Protein AF-A0AA48RJ21-F1 (afdb_monomer)

Foldseek 3Di:
DDPVVVVVVVVVVVVVVVVPCVVVCVVPVCCVPVVVVVVVVVVVVVVVVCCLVVFAQEEEEADDDVVVVVQVVDGRYDYDDDPDRPVCCVVVVHVYYFYDDPPNVVCVVVVHDDDRDGPDDDPDPDDDDDDD

Mean predicted aligned error: 15.11 Å

Nearest PDB structures (foldseek):
  3huf-assembly2_B  TM=5.262E-01  e=8.964E-01  Schizosaccharomyces pombe
  8c8x-assembly1_E  TM=3.421E-01  e=4.780E+00  Escherichia coli
  4n6d-assembly1_A  TM=4.495E-01  e=6.681E+00  Maridesulfovibrio salexigens DSM 2638
  7jj9-assembly1_A  TM=2.532E-01  e=5.844E+00  Streptococcus pneumoniae R6

Solvent-accessible surface area (backbone atoms only — not comparable to full-atom values): 8160 Å² total; per-residue (Å²): 132,63,67,66,60,56,48,54,53,51,54,51,55,53,50,54,58,66,65,37,51,70,60,51,42,54,68,52,49,44,58,67,48,51,51,58,49,53,50,50,57,50,47,62,58,47,57,58,52,51,50,53,66,74,49,41,49,34,28,33,71,46,71,86,52,74,62,55,59,56,47,63,72,37,90,42,45,39,83,47,86,62,100,51,58,72,59,36,40,74,73,63,70,24,80,48,75,48,76,51,63,86,66,49,68,57,39,56,72,71,74,44,88,77,86,82,81,72,98,61,101,68,98,70,89,74,81,88,77,84,79,132

Organism: NCBI:txid927786

Structure (mmCIF, N/CA/C/O backbone):
data_AF-A0AA48RJ21-F1
#
_entry.id   AF-A0AA48RJ21-F1
#
loop_
_atom_site.group_PDB
_atom_site.id
_atom_site.type_symbol
_atom_site.label_atom_id
_atom_site.label_alt_id
_atom_site.label_comp_id
_atom_site.label_asym_id
_atom_site.label_entity_id
_atom_site.label_seq_id
_atom_site.pdbx_PDB_ins_code
_atom_site.Cartn_x
_atom_site.Cartn_y
_atom_site.Cartn_z
_atom_site.occupancy
_atom_site.B_iso_or_equiv
_atom_site.auth_seq_id
_atom_site.auth_comp_id
_atom_site.auth_asym_id
_atom_site.auth_atom_id
_atom_site.pdbx_PDB_model_num
ATOM 1 N N . MET A 1 1 ? -41.774 12.297 36.772 1.00 64.12 1 MET A N 1
ATOM 2 C CA . MET A 1 1 ? -40.611 11.393 36.913 1.00 64.12 1 MET A CA 1
ATOM 3 C C . MET A 1 1 ? -39.390 12.244 37.170 1.00 64.12 1 MET A C 1
ATOM 5 O O . MET A 1 1 ? -39.110 13.138 36.378 1.00 64.12 1 MET A O 1
ATOM 9 N N . ASP A 1 2 ? -38.711 12.007 38.284 1.00 82.38 2 ASP A N 1
ATOM 10 C CA . ASP A 1 2 ? -37.563 12.809 38.693 1.00 82.38 2 ASP A CA 1
ATOM 11 C C . ASP A 1 2 ? -36.358 12.537 37.787 1.00 82.38 2 ASP A C 1
ATOM 13 O O . ASP A 1 2 ? -35.885 11.405 37.678 1.00 82.38 2 ASP A O 1
ATOM 17 N N . LYS A 1 3 ? -35.838 13.590 37.140 1.00 84.88 3 LYS A N 1
ATOM 18 C CA . LYS A 1 3 ? -34.641 13.528 36.276 1.00 84.88 3 LYS A CA 1
ATOM 19 C C . LYS A 1 3 ? -33.438 12.893 36.980 1.00 84.88 3 LYS A C 1
ATOM 21 O O . LYS A 1 3 ? -32.651 12.204 36.339 1.00 84.88 3 LYS A O 1
ATOM 26 N N . ASN A 1 4 ? -33.332 13.092 38.292 1.00 90.88 4 ASN A N 1
ATOM 27 C CA . ASN A 1 4 ? -32.248 12.559 39.112 1.00 90.88 4 ASN A CA 1
ATOM 28 C C . ASN A 1 4 ? -32.242 11.025 39.119 1.00 90.88 4 ASN A C 1
ATOM 30 O O . ASN A 1 4 ? -31.187 10.426 38.961 1.00 90.88 4 ASN A O 1
ATOM 34 N N . VAL A 1 5 ? -33.415 10.389 39.206 1.00 93.44 5 VAL A N 1
ATOM 35 C CA . VAL A 1 5 ? -33.535 8.922 39.210 1.00 93.44 5 VAL A CA 1
ATOM 36 C C . VAL A 1 5 ? -33.141 8.343 37.851 1.00 93.44 5 VAL A C 1
ATOM 38 O O . VAL A 1 5 ? -32.392 7.371 37.785 1.00 93.44 5 VAL A O 1
ATOM 41 N N . VAL A 1 6 ? -33.587 8.977 36.761 1.00 94.12 6 VAL A N 1
ATOM 42 C CA . VAL A 1 6 ? -33.223 8.569 35.393 1.00 94.12 6 VAL A CA 1
ATOM 43 C C . VAL A 1 6 ? -31.712 8.663 35.185 1.00 94.12 6 VAL A C 1
ATOM 45 O O . VAL A 1 6 ? -31.108 7.735 34.650 1.00 94.12 6 VAL A O 1
ATOM 48 N N . TRP A 1 7 ? -31.088 9.748 35.650 1.00 95.25 7 TRP A N 1
ATOM 49 C CA . TRP A 1 7 ? -29.643 9.933 35.546 1.00 95.25 7 TRP A CA 1
ATOM 50 C C . TRP A 1 7 ? -28.854 8.906 36.365 1.00 95.25 7 TRP A C 1
ATOM 52 O O . TRP A 1 7 ? -27.876 8.350 35.871 1.00 95.25 7 TRP A O 1
ATOM 62 N N . THR A 1 8 ? -29.292 8.599 37.589 1.00 94.75 8 THR A N 1
ATOM 63 C CA . THR A 1 8 ? -28.648 7.582 38.433 1.00 94.75 8 THR A CA 1
ATOM 64 C C . THR A 1 8 ? -28.688 6.196 37.789 1.00 94.75 8 THR A C 1
ATOM 66 O O . THR A 1 8 ? -27.673 5.501 37.780 1.00 94.75 8 THR A O 1
ATOM 69 N N . ILE A 1 9 ? -29.828 5.802 37.212 1.00 93.75 9 ILE A N 1
ATOM 70 C CA . ILE A 1 9 ? -29.955 4.516 36.512 1.00 93.75 9 ILE A CA 1
ATOM 71 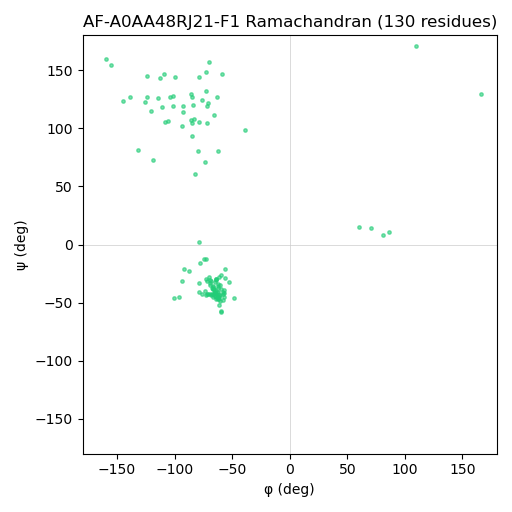C C . ILE A 1 9 ? -29.086 4.514 35.250 1.00 93.75 9 ILE A C 1
ATOM 73 O O . ILE A 1 9 ? -28.335 3.571 35.032 1.00 93.75 9 ILE A O 1
ATOM 77 N N . PHE A 1 10 ? -29.119 5.585 34.456 1.00 94.75 10 PHE A N 1
ATOM 78 C CA . PHE A 1 10 ? -28.297 5.695 33.250 1.00 94.75 10 PHE A CA 1
ATOM 79 C C . PHE A 1 10 ? -26.797 5.574 33.551 1.00 94.75 10 PHE A C 1
ATOM 81 O O . PHE A 1 10 ? -26.096 4.798 32.905 1.00 94.75 10 PHE A O 1
ATOM 88 N N . ALA A 1 11 ? -26.305 6.298 34.559 1.00 94.56 11 ALA A N 1
ATOM 89 C CA . ALA A 1 11 ? -24.903 6.246 34.955 1.00 94.56 11 ALA A CA 1
ATOM 90 C C . ALA A 1 11 ? -24.490 4.845 35.434 1.00 94.56 11 ALA A C 1
ATOM 92 O O . ALA A 1 11 ? -23.386 4.400 35.123 1.00 94.56 11 ALA A O 1
ATOM 93 N N . LYS A 1 12 ? -25.379 4.138 36.144 1.00 92.88 12 LYS A N 1
ATOM 94 C CA . LYS A 1 12 ? -25.155 2.751 36.565 1.00 92.88 12 LYS A CA 1
ATOM 95 C C . LYS A 1 12 ? -24.986 1.829 35.353 1.00 92.88 12 LYS A C 1
ATOM 97 O O . LYS A 1 12 ? -23.985 1.125 35.272 1.00 92.88 12 LYS A O 1
ATOM 102 N N . GLU A 1 13 ? -25.919 1.869 34.405 1.00 94.81 13 GLU A N 1
ATOM 103 C CA . GLU A 1 13 ? -25.881 0.992 33.227 1.00 94.81 13 GLU A CA 1
ATOM 104 C C . GLU A 1 13 ? -24.690 1.323 32.307 1.00 94.81 13 GLU A C 1
ATOM 106 O O . GLU A 1 13 ? -24.014 0.427 31.810 1.00 94.81 13 GLU A O 1
ATOM 111 N N . MET A 1 14 ? -24.351 2.606 32.134 1.00 92.50 14 MET A N 1
ATOM 112 C CA . MET A 1 14 ? -23.178 3.016 31.352 1.00 92.50 14 MET A CA 1
ATOM 113 C C . MET A 1 14 ? -21.865 2.556 32.003 1.00 92.50 14 MET A C 1
ATOM 115 O O . MET A 1 14 ? -20.952 2.115 31.306 1.00 92.50 14 MET A O 1
ATOM 119 N N . LEU A 1 15 ? -21.763 2.624 33.335 1.00 91.06 15 LEU A N 1
ATOM 120 C CA . LEU A 1 15 ? -20.596 2.132 34.065 1.00 91.06 15 LEU A CA 1
ATOM 121 C C . LEU A 1 15 ? -20.480 0.602 33.989 1.00 91.06 15 LEU A C 1
ATOM 123 O O . LEU A 1 15 ? -19.367 0.093 33.862 1.00 91.06 15 LEU A O 1
ATOM 127 N N . ASP A 1 16 ? -21.601 -0.122 34.020 1.00 90.62 16 ASP A N 1
ATOM 128 C CA . ASP A 1 16 ? -21.621 -1.578 33.838 1.00 90.62 16 ASP A CA 1
ATOM 129 C C . ASP A 1 16 ? -21.155 -1.975 32.429 1.00 90.62 16 ASP A C 1
ATOM 131 O O . ASP A 1 16 ? -20.306 -2.861 32.295 1.00 90.62 16 ASP A O 1
ATOM 135 N N . LEU A 1 17 ? -21.598 -1.258 31.390 1.00 88.06 17 LEU A N 1
ATOM 136 C CA . LEU A 1 17 ? -21.104 -1.444 30.019 1.00 88.06 17 LEU A CA 1
ATOM 137 C C . LEU A 1 17 ? -19.606 -1.139 29.901 1.00 88.06 17 LEU A C 1
ATOM 139 O O . LEU A 1 17 ? -18.872 -1.873 29.242 1.00 88.06 17 LEU A O 1
ATOM 143 N N . LEU A 1 18 ? -19.124 -0.084 30.566 1.00 87.94 18 LEU A N 1
ATOM 144 C CA . LEU A 1 18 ? -17.701 0.262 30.563 1.00 87.94 18 LEU A CA 1
ATOM 145 C C . LEU A 1 18 ? -16.840 -0.737 31.352 1.00 87.94 18 LEU A C 1
ATOM 147 O O . LEU A 1 18 ? -15.661 -0.931 31.054 1.00 87.94 18 LEU A O 1
ATOM 151 N N . ARG A 1 19 ? -17.412 -1.393 32.365 1.00 87.44 19 ARG A N 1
ATOM 152 C CA . ARG A 1 19 ? -16.737 -2.429 33.151 1.00 87.44 19 ARG A CA 1
ATOM 153 C C . ARG A 1 19 ? -16.690 -3.772 32.419 1.00 87.44 19 ARG A C 1
ATOM 155 O O . ARG A 1 19 ? -15.852 -4.613 32.780 1.00 87.44 19 ARG A O 1
ATOM 162 N N . ASP A 1 20 ? -17.501 -3.958 31.374 1.00 90.06 20 ASP A N 1
ATOM 163 C CA . ASP A 1 20 ? -17.404 -5.083 30.443 1.00 90.06 20 ASP A CA 1
ATOM 164 C C . ASP A 1 20 ? -16.203 -4.935 29.493 1.00 90.06 20 ASP A C 1
ATOM 166 O O . ASP A 1 20 ? -16.271 -4.714 28.281 1.00 90.06 20 ASP A O 1
ATOM 170 N N . ARG A 1 21 ? -15.038 -5.108 30.105 1.00 85.00 21 ARG A N 1
ATOM 171 C CA . ARG A 1 21 ? -13.722 -5.109 29.478 1.00 85.00 21 ARG A CA 1
ATOM 172 C C . ARG A 1 21 ? -13.590 -6.136 28.358 1.00 85.00 21 ARG A C 1
ATOM 174 O O . ARG A 1 21 ? -12.837 -5.884 27.430 1.00 85.00 21 ARG A O 1
ATOM 181 N N . LYS A 1 22 ? -14.309 -7.264 28.393 1.00 86.62 22 LYS A N 1
ATOM 182 C CA . LYS A 1 22 ? -14.209 -8.272 27.325 1.00 86.62 22 LYS A CA 1
ATOM 183 C C . LYS A 1 22 ? -14.810 -7.726 26.028 1.00 86.62 22 LYS A C 1
ATOM 185 O O . LYS A 1 22 ? -14.189 -7.833 24.972 1.00 86.62 22 LYS A O 1
ATOM 190 N N . THR A 1 23 ? -15.961 -7.070 26.144 1.00 88.44 23 THR A N 1
ATOM 191 C CA . THR A 1 23 ? -16.668 -6.436 25.027 1.00 88.44 23 THR A CA 1
ATOM 192 C C . THR A 1 23 ? -15.957 -5.171 24.540 1.00 88.44 23 THR A C 1
ATOM 194 O O . THR A 1 23 ? -15.773 -5.000 23.332 1.00 88.44 23 THR A O 1
ATOM 197 N N . LEU A 1 24 ? -15.469 -4.317 25.449 1.00 87.38 24 LEU A N 1
ATOM 198 C CA . LEU A 1 24 ? -14.696 -3.127 25.070 1.00 87.38 24 LEU A CA 1
ATOM 199 C C . LEU A 1 24 ? -13.367 -3.476 24.393 1.00 87.38 24 LEU A C 1
ATOM 201 O O . LEU A 1 24 ? -13.032 -2.892 23.366 1.00 87.38 24 LEU A O 1
ATOM 205 N N . ILE A 1 25 ? -12.619 -4.449 24.920 1.00 88.50 25 ILE A N 1
ATOM 206 C CA . ILE A 1 25 ? -11.376 -4.909 24.291 1.00 88.50 25 ILE A CA 1
ATOM 207 C C . ILE A 1 25 ? -11.686 -5.484 22.908 1.00 88.50 25 ILE A C 1
ATOM 209 O O . ILE A 1 25 ? -11.023 -5.124 21.943 1.00 88.50 25 ILE A O 1
ATOM 213 N N . GLY A 1 26 ? -12.724 -6.312 22.772 1.00 89.94 26 GLY A N 1
ATOM 214 C CA . GLY A 1 26 ? -13.127 -6.843 21.470 1.00 89.94 26 GLY A CA 1
ATOM 215 C C . GLY A 1 26 ? -13.450 -5.744 20.453 1.00 89.94 26 GLY A C 1
ATOM 216 O O . GLY A 1 26 ? -12.982 -5.781 19.322 1.00 89.94 26 GLY A O 1
ATOM 217 N N . THR A 1 27 ? -14.199 -4.727 20.868 1.00 90.25 27 THR A N 1
ATOM 218 C CA . THR A 1 27 ? -14.694 -3.689 19.953 1.00 90.25 27 THR A CA 1
ATOM 219 C C . THR A 1 27 ? -13.636 -2.641 19.608 1.00 90.25 27 THR A C 1
ATOM 221 O O . THR A 1 27 ? -13.627 -2.139 18.491 1.00 90.25 27 THR A O 1
ATOM 224 N N . PHE A 1 28 ? -12.724 -2.318 20.530 1.00 90.62 28 PHE A N 1
ATOM 225 C CA . PHE A 1 28 ? -11.691 -1.300 20.309 1.00 90.62 28 PHE A CA 1
ATOM 226 C C . PHE A 1 28 ? -10.321 -1.892 19.965 1.00 90.62 28 PHE A C 1
ATOM 228 O O . PHE A 1 28 ? -9.675 -1.434 19.025 1.00 90.62 28 PHE A O 1
ATOM 235 N N . LEU A 1 29 ? -9.865 -2.915 20.695 1.00 91.81 29 LEU A N 1
ATOM 236 C CA . LEU A 1 29 ? -8.519 -3.470 20.523 1.00 91.81 29 LEU A CA 1
ATOM 237 C C . LEU A 1 29 ? -8.402 -4.286 19.233 1.00 91.81 29 LEU A C 1
ATOM 239 O O . LEU A 1 29 ? -7.387 -4.183 18.553 1.00 91.81 29 LEU A O 1
ATOM 243 N N . ILE A 1 30 ? -9.427 -5.069 18.873 1.00 93.44 30 ILE A N 1
ATOM 244 C CA . ILE A 1 30 ? -9.390 -5.891 17.652 1.00 93.44 30 ILE A CA 1
ATOM 245 C C . ILE A 1 30 ? -9.204 -5.018 16.406 1.00 93.44 30 ILE A C 1
ATOM 247 O O . ILE A 1 30 ? -8.217 -5.239 15.711 1.00 93.44 30 ILE A O 1
ATOM 251 N N . PRO A 1 31 ? -10.056 -4.019 16.100 1.00 92.50 31 PRO A N 1
ATOM 252 C CA . PRO A 1 31 ? -9.832 -3.188 14.918 1.00 92.50 31 PRO A CA 1
ATOM 253 C C . PRO A 1 31 ? -8.516 -2.408 14.998 1.00 92.50 31 PRO A C 1
ATOM 255 O O . PRO A 1 31 ? -7.826 -2.297 13.987 1.00 92.50 31 PRO A O 1
ATOM 258 N N . LEU A 1 32 ? -8.115 -1.945 16.187 1.00 95.81 32 LEU A N 1
ATOM 259 C CA . LEU A 1 32 ? -6.851 -1.231 16.364 1.00 95.81 32 LEU A CA 1
ATOM 260 C C . LEU A 1 32 ? -5.621 -2.098 16.064 1.00 95.81 32 LEU A C 1
ATOM 262 O O . LEU A 1 32 ? -4.614 -1.558 15.630 1.00 95.81 32 LEU A O 1
ATOM 266 N N . VAL A 1 33 ? -5.684 -3.415 16.275 1.00 96.12 33 VAL A N 1
ATOM 267 C CA . VAL A 1 33 ? -4.562 -4.338 16.026 1.00 96.12 33 VAL A CA 1
ATOM 268 C C . VAL A 1 33 ? -4.661 -5.000 14.653 1.00 96.12 33 VAL A C 1
ATOM 270 O O . VAL A 1 33 ? -3.676 -5.063 13.923 1.00 96.12 33 VAL A O 1
ATOM 273 N N . VAL A 1 34 ? -5.843 -5.483 14.272 1.00 96.19 34 VAL A N 1
ATOM 274 C CA . VAL A 1 34 ? -6.052 -6.244 13.032 1.00 96.19 34 VAL A CA 1
ATOM 275 C C . VAL A 1 34 ? -5.816 -5.375 11.805 1.00 96.19 34 VAL A C 1
ATOM 277 O O . VAL A 1 34 ? -5.152 -5.820 10.873 1.00 96.19 34 VAL A O 1
ATOM 280 N N . ILE A 1 35 ? -6.303 -4.131 11.803 1.00 95.75 35 ILE A N 1
ATOM 281 C CA . ILE A 1 35 ? -6.134 -3.221 10.664 1.00 95.75 35 ILE A CA 1
ATOM 282 C C . ILE A 1 35 ? -4.644 -2.964 10.370 1.00 95.75 35 ILE A C 1
ATOM 284 O O . ILE A 1 35 ? -4.211 -3.293 9.263 1.00 95.75 35 ILE A O 1
ATOM 288 N N . PRO A 1 36 ? -3.818 -2.444 11.306 1.00 95.44 36 PRO A N 1
ATOM 289 C CA . PRO A 1 36 ? -2.403 -2.219 11.018 1.00 95.44 36 PRO A CA 1
ATOM 290 C C . PRO A 1 36 ? -1.648 -3.520 10.750 1.00 95.44 36 PRO A C 1
ATOM 292 O O . PRO A 1 36 ? -0.717 -3.510 9.951 1.00 95.44 36 PRO A O 1
ATOM 295 N N . PHE A 1 37 ? -2.054 -4.643 11.349 1.00 96.31 37 PHE A N 1
ATOM 296 C CA . PHE A 1 37 ? -1.449 -5.942 11.069 1.00 96.31 37 PHE A CA 1
ATOM 297 C C . PHE A 1 37 ? -1.662 -6.379 9.614 1.00 96.31 37 PHE A C 1
ATOM 299 O O . PHE A 1 37 ? -0.707 -6.750 8.936 1.00 96.31 37 PHE A O 1
ATOM 306 N N . VAL A 1 38 ? -2.887 -6.269 9.092 1.00 95.81 38 VAL A N 1
ATOM 307 C CA . VAL A 1 38 ? -3.172 -6.556 7.678 1.00 95.81 38 VAL A CA 1
ATOM 308 C C . VAL A 1 38 ? -2.397 -5.602 6.769 1.00 95.81 38 VAL A C 1
ATOM 310 O O . VAL A 1 38 ? -1.757 -6.053 5.820 1.00 95.81 38 VAL A O 1
ATOM 313 N N . PHE A 1 39 ? -2.380 -4.300 7.074 1.00 94.31 39 PHE A N 1
ATOM 314 C CA . PHE A 1 39 ? -1.585 -3.332 6.310 1.00 94.31 39 PHE A CA 1
ATOM 315 C C . PHE A 1 39 ? -0.087 -3.646 6.333 1.00 94.31 39 PHE A C 1
ATOM 317 O O . PHE A 1 39 ? 0.578 -3.498 5.311 1.00 94.31 3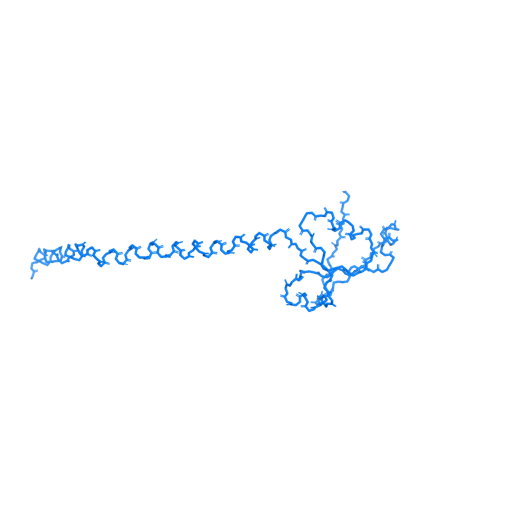9 PHE A O 1
ATOM 324 N N . PHE A 1 40 ? 0.448 -4.109 7.461 1.00 93.25 40 PHE A N 1
ATOM 325 C CA . PHE A 1 40 ? 1.843 -4.521 7.584 1.00 93.25 40 PHE A CA 1
ATOM 326 C C . PHE A 1 40 ? 2.161 -5.714 6.674 1.00 93.25 40 PHE A C 1
ATOM 328 O O . PHE A 1 40 ? 3.142 -5.671 5.929 1.00 93.25 40 PHE A O 1
ATOM 335 N N . LEU A 1 41 ? 1.302 -6.739 6.668 1.00 92.94 41 LEU A N 1
ATOM 336 C CA . LEU A 1 41 ? 1.448 -7.897 5.781 1.00 92.94 41 LEU A CA 1
ATOM 337 C C . LEU A 1 41 ? 1.389 -7.495 4.302 1.00 92.94 41 LEU A C 1
ATOM 339 O O . LEU A 1 41 ? 2.235 -7.912 3.510 1.00 92.94 41 LEU A O 1
ATOM 343 N N . LEU A 1 42 ? 0.427 -6.645 3.933 1.00 90.31 42 LEU A N 1
ATOM 344 C CA . LEU A 1 42 ? 0.313 -6.128 2.569 1.00 90.31 42 LEU A CA 1
ATOM 345 C C . LEU A 1 42 ? 1.553 -5.310 2.181 1.00 90.31 42 LEU A C 1
ATOM 347 O O . LEU A 1 42 ? 2.126 -5.540 1.119 1.00 90.31 42 LEU A O 1
ATOM 351 N N . SER A 1 43 ? 2.009 -4.402 3.047 1.00 85.00 43 SER A N 1
ATOM 352 C CA . SER A 1 43 ? 3.187 -3.553 2.822 1.00 85.00 43 SER A CA 1
ATOM 353 C C . SER A 1 43 ? 4.454 -4.370 2.553 1.00 85.00 43 SER A C 1
ATOM 355 O O . SER A 1 43 ? 5.204 -4.068 1.621 1.00 85.00 43 SER A O 1
ATOM 357 N N . MET A 1 44 ? 4.657 -5.465 3.294 1.00 83.50 44 MET A N 1
ATOM 358 C CA . MET A 1 44 ? 5.776 -6.378 3.052 1.00 83.50 44 MET A CA 1
ATOM 359 C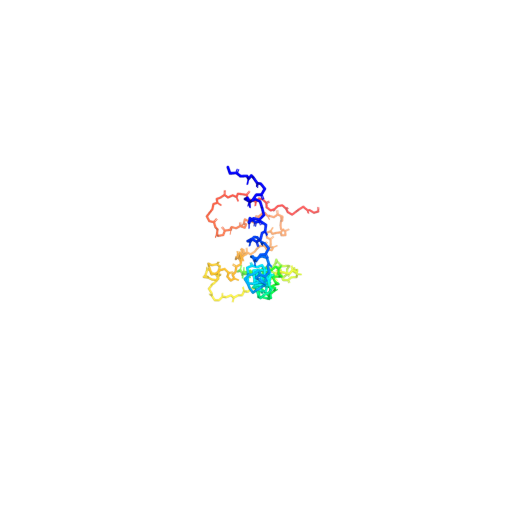 C . MET A 1 44 ? 5.743 -6.944 1.623 1.00 83.50 44 MET A C 1
ATOM 361 O O . MET A 1 44 ? 6.778 -6.962 0.955 1.00 83.50 44 MET A O 1
ATOM 365 N N . SER A 1 45 ? 4.561 -7.306 1.113 1.00 77.31 45 SER A N 1
ATOM 366 C CA . SER A 1 45 ? 4.390 -7.775 -0.268 1.00 77.31 45 SER A CA 1
ATOM 367 C C . SER A 1 45 ? 4.592 -6.663 -1.308 1.00 77.31 45 SER A C 1
ATOM 369 O O . SER A 1 45 ? 5.262 -6.881 -2.318 1.00 77.31 45 SER A O 1
ATOM 371 N N . TYR A 1 46 ? 4.061 -5.459 -1.066 1.00 73.62 46 TYR A N 1
ATOM 372 C CA . TYR A 1 46 ? 4.204 -4.318 -1.981 1.00 73.62 46 TYR A CA 1
ATOM 373 C C . TYR A 1 46 ? 5.651 -3.836 -2.115 1.00 73.62 46 TYR A C 1
ATOM 375 O O . TYR A 1 46 ? 6.048 -3.409 -3.196 1.00 73.62 46 TYR A O 1
ATOM 383 N N . SER A 1 47 ? 6.461 -3.941 -1.058 1.00 63.53 47 SER A N 1
ATOM 384 C CA . SER A 1 47 ? 7.850 -3.463 -1.071 1.00 63.53 47 SER A CA 1
ATOM 385 C C . SER A 1 47 ? 8.741 -4.154 -2.115 1.00 63.53 47 SER A C 1
ATOM 387 O O . SER A 1 47 ? 9.680 -3.539 -2.621 1.00 63.53 47 SER A O 1
ATOM 389 N N . ASN A 1 48 ? 8.434 -5.402 -2.478 1.00 62.38 48 ASN A N 1
ATOM 390 C CA . ASN A 1 48 ? 9.146 -6.128 -3.531 1.00 62.38 48 ASN A CA 1
ATOM 391 C C . ASN A 1 48 ? 8.675 -5.688 -4.925 1.00 62.38 48 ASN A C 1
ATOM 393 O O . ASN A 1 48 ? 9.495 -5.442 -5.806 1.00 62.38 48 ASN A O 1
ATOM 397 N N . VAL A 1 49 ? 7.364 -5.493 -5.093 1.00 61.78 49 VAL A N 1
ATOM 398 C CA . VAL A 1 49 ? 6.754 -5.088 -6.369 1.00 61.78 49 VAL A CA 1
ATOM 399 C C . VAL A 1 49 ? 7.093 -3.640 -6.726 1.00 61.78 49 VAL A C 1
ATOM 401 O O . VAL A 1 49 ? 7.430 -3.353 -7.869 1.00 61.78 49 VAL A O 1
ATOM 404 N N . GLU A 1 50 ? 7.052 -2.708 -5.768 1.00 60.03 50 GLU A N 1
ATOM 405 C CA . GLU A 1 50 ? 7.423 -1.311 -6.024 1.00 60.03 50 GLU A CA 1
ATOM 406 C C . GLU A 1 50 ? 8.902 -1.161 -6.367 1.00 60.03 50 GLU A C 1
ATOM 408 O O . GLU A 1 50 ? 9.242 -0.350 -7.228 1.00 60.03 50 GLU A O 1
ATOM 413 N N . LYS A 1 51 ? 9.784 -1.932 -5.717 1.00 58.72 51 LYS A N 1
ATOM 414 C CA . LYS A 1 51 ? 11.206 -1.920 -6.056 1.00 58.72 51 LYS A CA 1
ATOM 415 C C . LYS A 1 51 ? 11.400 -2.347 -7.499 1.00 58.72 51 LYS A C 1
ATOM 417 O O . LYS A 1 51 ? 12.045 -1.605 -8.224 1.00 58.72 51 LYS A O 1
ATOM 422 N N . GLU A 1 52 ? 10.805 -3.445 -7.950 1.00 58.09 52 GLU A N 1
ATOM 423 C CA . GLU A 1 52 ? 10.910 -3.874 -9.352 1.00 58.09 52 GLU A CA 1
ATOM 424 C C . GLU A 1 52 ? 10.257 -2.885 -10.329 1.00 58.09 52 GLU A C 1
ATOM 426 O O . GLU A 1 52 ? 10.867 -2.514 -11.330 1.00 58.09 52 GLU A O 1
ATOM 431 N N . ALA A 1 53 ? 9.061 -2.384 -10.011 1.00 58.50 53 ALA A N 1
ATOM 432 C CA . ALA A 1 53 ? 8.300 -1.505 -10.896 1.00 58.50 53 ALA A CA 1
ATOM 433 C C . ALA A 1 53 ? 8.887 -0.089 -11.027 1.00 58.50 53 ALA A C 1
ATOM 435 O O . ALA A 1 53 ? 8.731 0.536 -12.076 1.00 58.50 53 ALA A O 1
ATOM 436 N N . ARG A 1 54 ? 9.536 0.440 -9.979 1.00 56.66 54 ARG A N 1
ATOM 437 C CA . ARG A 1 54 ? 10.188 1.762 -10.015 1.00 56.66 54 ARG A CA 1
ATOM 438 C C . ARG A 1 54 ? 11.628 1.705 -10.514 1.00 56.66 54 ARG A C 1
ATOM 440 O O . ARG A 1 54 ? 12.137 2.736 -10.941 1.00 56.66 54 ARG A O 1
ATOM 447 N N . SER A 1 55 ? 12.296 0.553 -10.424 1.00 59.94 55 SER A N 1
ATOM 448 C CA . SER A 1 55 ? 13.723 0.461 -10.753 1.00 59.94 55 SER A CA 1
ATOM 449 C C . SER A 1 55 ? 14.012 0.079 -12.196 1.00 59.94 55 SER A C 1
ATOM 451 O O . SER A 1 55 ? 15.100 0.408 -12.655 1.00 59.94 55 SER A O 1
ATOM 453 N N . TYR A 1 56 ? 13.082 -0.541 -12.930 1.00 69.94 56 TYR A N 1
ATOM 454 C CA . TYR A 1 56 ? 13.340 -0.939 -14.314 1.00 69.94 56 TYR A CA 1
ATOM 455 C C . TYR A 1 56 ? 12.143 -0.679 -15.230 1.00 69.94 56 TYR A C 1
ATOM 457 O O . TYR A 1 56 ? 11.032 -1.142 -14.988 1.00 69.94 56 TYR A O 1
ATOM 465 N N . VAL A 1 57 ? 12.388 0.032 -16.328 1.00 79.31 57 VAL A N 1
ATOM 466 C CA . VAL A 1 57 ? 11.486 0.163 -17.469 1.00 79.31 57 VAL A CA 1
ATOM 467 C C . VAL A 1 57 ? 11.888 -0.914 -18.483 1.00 79.31 57 VAL A C 1
ATOM 469 O O . VAL A 1 57 ? 12.905 -0.748 -19.167 1.00 79.31 57 VAL A O 1
ATOM 472 N N . PRO A 1 58 ? 11.154 -2.040 -18.567 1.00 83.75 58 PRO A N 1
ATOM 473 C CA . PRO A 1 58 ? 11.422 -3.070 -19.560 1.00 83.75 58 PRO A CA 1
ATOM 474 C C . PRO A 1 58 ? 11.014 -2.572 -20.949 1.00 83.75 58 PRO A C 1
ATOM 476 O O . PRO A 1 58 ? 9.847 -2.246 -21.187 1.00 83.75 58 PRO A O 1
ATOM 479 N N . ILE A 1 59 ? 11.975 -2.505 -21.867 1.00 87.12 59 ILE A N 1
ATOM 480 C CA . ILE 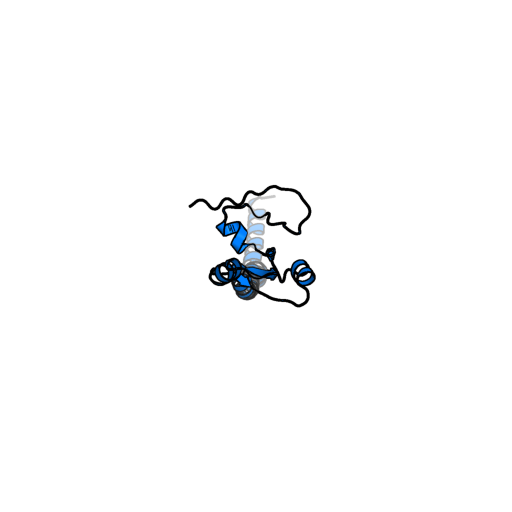A 1 59 ? 11.755 -2.111 -23.262 1.00 87.12 59 ILE A CA 1
ATOM 481 C C . ILE A 1 59 ? 12.268 -3.197 -24.202 1.00 87.12 59 ILE A C 1
ATOM 483 O O . ILE A 1 59 ? 13.283 -3.829 -23.922 1.00 87.12 59 ILE A O 1
ATOM 487 N N . ALA A 1 60 ? 11.592 -3.394 -25.328 1.00 86.62 60 ALA A N 1
ATOM 488 C CA . ALA A 1 60 ? 12.137 -4.165 -26.441 1.00 86.62 60 ALA A CA 1
ATOM 489 C C . ALA A 1 60 ? 12.684 -3.208 -27.498 1.00 86.62 60 ALA A C 1
ATOM 491 O O . ALA A 1 60 ? 12.120 -2.134 -27.716 1.00 86.62 60 ALA A O 1
ATOM 492 N N . VAL A 1 61 ? 13.785 -3.590 -28.139 1.00 85.25 61 VAL A N 1
ATOM 493 C CA . VAL A 1 61 ? 14.391 -2.810 -29.219 1.00 85.25 61 VAL A CA 1
ATOM 494 C C . VAL A 1 61 ? 14.502 -3.679 -30.459 1.00 85.25 61 VAL A C 1
ATOM 496 O O . VAL A 1 61 ? 15.063 -4.772 -30.403 1.00 85.25 61 VAL A O 1
ATOM 499 N N . GLU A 1 62 ? 13.981 -3.170 -31.567 1.00 84.62 62 GLU A N 1
ATOM 500 C CA . GLU A 1 62 ? 14.074 -3.779 -32.889 1.00 84.62 62 GLU A CA 1
ATOM 501 C C . GLU A 1 62 ? 14.982 -2.904 -33.758 1.00 84.62 62 GLU A C 1
ATOM 503 O O . GLU A 1 62 ? 14.685 -1.731 -33.979 1.00 84.62 62 GLU A O 1
ATOM 508 N N . GLY A 1 63 ? 16.102 -3.459 -34.226 1.00 79.31 63 GLY A N 1
ATOM 509 C CA . GLY A 1 63 ? 17.110 -2.744 -35.015 1.00 79.31 63 GLY A CA 1
ATOM 510 C C . GLY A 1 63 ? 18.421 -2.493 -34.263 1.00 79.31 63 GLY A C 1
ATOM 511 O O . GLY A 1 63 ? 18.538 -2.729 -33.059 1.00 79.31 63 GLY A O 1
ATOM 512 N N . THR A 1 64 ? 19.431 -2.019 -34.995 1.00 75.56 64 THR A N 1
ATOM 513 C CA . THR A 1 64 ? 20.800 -1.836 -34.485 1.00 75.56 64 THR A CA 1
ATOM 514 C C . THR A 1 64 ? 21.257 -0.399 -34.717 1.00 75.56 64 THR A C 1
ATOM 516 O O . THR A 1 64 ? 21.280 0.075 -35.848 1.00 75.56 64 THR A O 1
ATOM 519 N N . SER A 1 65 ? 21.631 0.302 -33.646 1.00 80.62 65 SER A N 1
ATOM 520 C CA . SER A 1 65 ? 22.125 1.686 -33.684 1.00 80.62 65 SER A CA 1
ATOM 521 C C . SER A 1 65 ? 22.907 2.000 -32.410 1.00 80.62 65 SER A C 1
ATOM 523 O O . SER A 1 65 ? 22.690 1.374 -31.369 1.00 80.62 65 SER A O 1
ATOM 525 N N . LYS A 1 66 ? 23.752 3.036 -32.456 1.00 81.94 66 LYS A N 1
ATOM 526 C CA . LYS A 1 66 ? 24.384 3.622 -31.258 1.00 81.94 66 LYS A CA 1
ATOM 527 C C . LYS A 1 66 ? 23.384 4.092 -30.193 1.00 81.94 66 LYS A C 1
ATOM 529 O O . LYS A 1 66 ? 23.742 4.211 -29.022 1.00 81.94 66 LYS A O 1
ATOM 534 N N . LEU A 1 67 ? 22.129 4.335 -30.572 1.00 80.81 67 LEU A N 1
ATOM 535 C CA . LEU A 1 67 ? 21.043 4.639 -29.641 1.00 80.81 67 LEU A CA 1
ATOM 536 C C . LEU A 1 67 ? 20.797 3.489 -28.652 1.00 80.81 67 LEU A C 1
ATOM 538 O O . LEU A 1 67 ? 20.494 3.743 -27.489 1.00 80.81 67 LEU A O 1
ATOM 542 N N . VAL A 1 68 ? 20.967 2.236 -29.085 1.00 84.88 68 VAL A N 1
ATOM 543 C CA . VAL A 1 68 ? 20.773 1.054 -28.229 1.00 84.88 68 VAL A CA 1
ATOM 544 C C . VAL A 1 68 ? 21.806 1.024 -27.108 1.00 84.88 68 VAL A C 1
ATOM 546 O O . VAL A 1 68 ? 21.462 0.757 -25.959 1.00 84.88 68 VAL A O 1
ATOM 549 N N . ASP A 1 69 ? 23.055 1.366 -27.416 1.00 85.00 69 ASP A N 1
ATOM 550 C CA . ASP A 1 69 ? 24.127 1.423 -26.422 1.00 85.00 69 ASP A CA 1
ATOM 551 C C . ASP A 1 69 ? 23.887 2.548 -25.406 1.00 85.00 69 ASP A C 1
ATOM 553 O O . ASP A 1 69 ? 24.072 2.348 -24.206 1.00 85.00 69 ASP A O 1
ATOM 557 N N . HIS A 1 70 ? 23.374 3.696 -25.860 1.00 83.50 70 HIS A N 1
ATOM 558 C CA . HIS A 1 70 ? 22.941 4.775 -24.969 1.00 83.50 70 HIS A CA 1
ATOM 559 C C . HIS A 1 70 ? 21.720 4.406 -24.115 1.00 83.50 70 HIS A C 1
ATOM 561 O O . HIS A 1 70 ? 21.639 4.797 -22.956 1.00 83.50 70 HIS A O 1
ATOM 567 N N . LEU A 1 71 ? 20.769 3.634 -24.641 1.00 83.69 71 LEU A N 1
ATOM 568 C CA . LEU A 1 71 ? 19.637 3.136 -23.855 1.00 83.69 71 LEU A CA 1
ATOM 569 C C . LEU A 1 71 ? 20.096 2.151 -22.772 1.00 83.69 71 LEU A C 1
ATOM 571 O O . LEU A 1 71 ? 19.575 2.188 -21.662 1.00 83.69 71 LEU A O 1
ATOM 575 N N . ARG A 1 72 ? 21.099 1.313 -23.060 1.00 83.75 72 ARG A N 1
ATOM 576 C CA . ARG A 1 72 ? 21.690 0.382 -22.082 1.00 83.75 72 ARG A CA 1
ATOM 577 C C . ARG A 1 72 ? 22.486 1.081 -20.987 1.00 83.75 72 ARG A C 1
ATOM 579 O O . ARG A 1 72 ? 22.548 0.559 -19.879 1.00 83.75 72 ARG A O 1
ATOM 586 N N . SER A 1 73 ? 23.104 2.227 -21.279 1.00 83.56 73 SER A N 1
ATOM 587 C CA . SER A 1 73 ? 23.883 2.971 -20.283 1.00 83.56 73 SER A CA 1
ATOM 588 C C . SER A 1 73 ? 23.016 3.714 -19.265 1.00 83.56 73 SER A C 1
ATOM 590 O O . SER A 1 73 ? 23.540 4.193 -18.260 1.00 83.56 73 SER A O 1
ATOM 592 N N . GLN A 1 74 ? 21.708 3.826 -19.517 1.00 82.56 74 GLN A N 1
ATOM 593 C CA . GLN A 1 74 ? 20.817 4.649 -18.712 1.00 82.56 74 GLN A CA 1
ATOM 594 C C . GLN A 1 74 ? 20.285 3.891 -17.492 1.00 82.56 74 GLN A C 1
ATOM 596 O O . GLN A 1 74 ? 19.755 2.783 -17.624 1.00 82.56 74 GLN A O 1
ATOM 601 N N . PRO A 1 75 ? 20.396 4.483 -16.287 1.00 77.19 75 PRO A N 1
ATOM 602 C CA . PRO A 1 75 ? 19.935 3.841 -15.070 1.00 77.19 75 PRO A CA 1
ATOM 603 C C . PRO A 1 75 ? 18.421 3.631 -15.135 1.00 77.19 75 PRO A C 1
ATOM 605 O O . PRO A 1 75 ? 17.654 4.557 -15.388 1.00 77.19 75 PRO A O 1
ATOM 608 N N . GLY A 1 76 ? 18.007 2.388 -14.905 1.00 78.00 76 GLY A N 1
ATOM 609 C CA . GLY A 1 76 ? 16.607 1.983 -14.875 1.00 78.00 76 GLY A CA 1
ATOM 610 C C . GLY A 1 76 ? 15.989 1.616 -16.222 1.00 78.00 76 GLY A C 1
ATOM 611 O O . GLY A 1 76 ? 14.783 1.409 -16.289 1.00 78.00 76 GLY A O 1
ATOM 612 N N . VAL A 1 77 ? 16.779 1.467 -17.287 1.00 82.62 77 VAL A N 1
ATOM 613 C CA . VAL A 1 77 ? 16.319 0.875 -18.552 1.00 82.62 77 VAL A CA 1
ATOM 614 C C . VAL A 1 77 ? 16.793 -0.573 -18.633 1.00 82.62 77 VAL A C 1
ATOM 616 O O . VAL A 1 77 ? 17.980 -0.855 -18.485 1.00 82.62 77 VAL A O 1
ATOM 619 N N . ARG A 1 78 ? 15.873 -1.512 -18.889 1.00 83.50 78 ARG A N 1
ATOM 620 C CA . ARG A 1 78 ? 16.214 -2.922 -19.123 1.00 83.50 78 ARG A CA 1
ATOM 621 C C . ARG A 1 78 ? 15.730 -3.337 -20.501 1.00 83.50 78 ARG A C 1
ATOM 623 O O . ARG A 1 78 ? 14.531 -3.373 -20.752 1.00 83.50 78 ARG A O 1
ATOM 630 N N . ILE A 1 79 ? 16.669 -3.657 -21.387 1.00 85.44 79 ILE A N 1
ATOM 631 C CA . ILE A 1 79 ? 16.335 -4.131 -22.729 1.00 85.44 79 ILE A CA 1
ATOM 632 C C . ILE A 1 79 ? 16.068 -5.635 -22.666 1.00 85.44 79 ILE A C 1
ATOM 6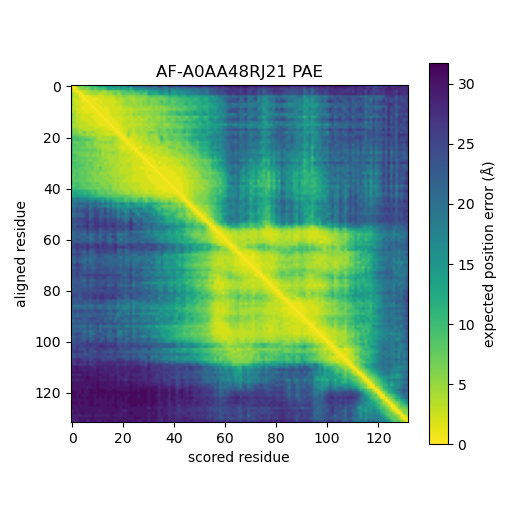34 O O . ILE A 1 79 ? 16.943 -6.400 -22.260 1.00 85.44 79 ILE A O 1
ATOM 638 N N . LEU A 1 80 ? 14.859 -6.044 -23.043 1.00 84.62 80 LEU A N 1
ATOM 639 C CA . LEU A 1 80 ? 14.432 -7.436 -23.144 1.00 84.62 80 LEU A CA 1
ATOM 640 C C . LEU A 1 80 ? 14.194 -7.787 -24.618 1.00 84.62 80 LEU A C 1
ATOM 642 O O . LEU A 1 80 ? 13.677 -6.972 -25.378 1.00 84.62 80 LEU A O 1
ATOM 646 N N . SER A 1 81 ? 14.530 -9.016 -25.005 1.00 82.50 81 SER A N 1
ATOM 647 C CA . SER A 1 81 ? 14.270 -9.555 -26.347 1.00 82.50 81 SER A CA 1
ATOM 648 C C . SER A 1 81 ? 13.346 -10.775 -26.251 1.00 82.50 81 SER A C 1
ATOM 650 O O . SER A 1 81 ? 13.826 -11.899 -26.368 1.00 82.50 81 SER A O 1
ATOM 652 N N . PRO A 1 82 ? 12.045 -10.587 -25.957 1.00 80.44 82 PRO A N 1
ATOM 653 C CA . PRO A 1 82 ? 11.082 -11.685 -25.956 1.00 80.44 82 PRO A CA 1
ATOM 654 C C . PRO A 1 82 ? 10.764 -12.143 -27.386 1.00 80.44 82 PRO A C 1
ATOM 656 O O . PRO A 1 82 ? 10.711 -11.322 -28.300 1.00 80.44 82 PRO A O 1
ATOM 659 N N . ASP A 1 83 ? 10.463 -13.433 -27.562 1.00 82.75 83 ASP A N 1
ATOM 660 C CA . ASP A 1 83 ? 10.131 -14.028 -28.871 1.00 82.75 83 ASP A CA 1
ATOM 661 C C . ASP A 1 83 ? 8.901 -13.380 -29.533 1.00 82.75 83 ASP A C 1
ATOM 663 O O . ASP A 1 83 ? 8.760 -13.385 -30.756 1.00 82.75 83 ASP A O 1
ATOM 667 N N . ARG A 1 84 ? 7.992 -12.814 -28.724 1.00 85.31 84 ARG A N 1
ATOM 668 C CA . ARG A 1 84 ? 6.770 -12.130 -29.176 1.00 85.31 84 ARG A CA 1
ATOM 669 C C . ARG A 1 84 ? 6.603 -10.764 -28.494 1.00 85.31 84 ARG A C 1
ATOM 671 O O . ARG A 1 84 ? 5.819 -10.638 -27.550 1.00 85.31 84 ARG A O 1
ATOM 678 N N . PRO A 1 85 ? 7.283 -9.710 -28.982 1.00 82.81 85 PRO A N 1
ATOM 679 C CA . PRO A 1 85 ? 7.281 -8.382 -28.357 1.00 82.81 85 PRO A CA 1
ATOM 680 C C . PRO A 1 85 ? 5.883 -7.771 -28.195 1.00 82.81 85 PRO A C 1
ATOM 682 O O . PRO A 1 85 ? 5.568 -7.183 -27.163 1.00 82.81 85 PRO A O 1
ATOM 685 N N . MET A 1 86 ? 5.005 -7.960 -29.184 1.00 84.81 86 MET A N 1
ATOM 686 C CA . MET A 1 86 ? 3.638 -7.424 -29.150 1.00 84.81 86 MET A CA 1
ATOM 687 C C . MET A 1 86 ? 2.740 -8.102 -28.108 1.00 84.81 86 MET A C 1
ATOM 689 O O . MET A 1 86 ? 1.862 -7.451 -27.542 1.00 84.81 86 MET A O 1
ATOM 693 N N . GLU A 1 87 ? 2.935 -9.396 -27.846 1.00 86.31 87 GLU A N 1
ATOM 694 C CA . GLU A 1 87 ? 2.190 -10.108 -26.800 1.00 86.31 87 GLU A CA 1
ATOM 695 C C . GLU A 1 87 ? 2.685 -9.680 -25.413 1.00 86.31 87 GLU A C 1
ATOM 697 O O . GLU A 1 87 ? 1.871 -9.342 -24.554 1.00 86.31 87 GLU A O 1
ATOM 702 N N . ALA A 1 88 ? 4.005 -9.565 -25.239 1.00 82.44 88 ALA A N 1
ATOM 703 C CA . ALA A 1 88 ? 4.626 -9.088 -24.004 1.00 82.44 88 ALA A CA 1
ATOM 704 C C . ALA A 1 88 ? 4.240 -7.633 -23.661 1.00 82.44 88 ALA A C 1
ATOM 706 O O . ALA A 1 88 ? 4.046 -7.293 -22.492 1.00 82.44 88 ALA A O 1
ATOM 707 N N . LEU A 1 89 ? 4.049 -6.771 -24.669 1.00 85.06 89 LEU A N 1
ATOM 708 C CA . LEU A 1 89 ? 3.530 -5.410 -24.476 1.00 85.06 89 LEU A CA 1
ATOM 709 C C . LEU A 1 89 ? 2.078 -5.412 -23.972 1.00 85.06 89 LEU A C 1
ATOM 711 O O . LEU A 1 89 ? 1.737 -4.650 -23.071 1.00 85.06 89 LEU A O 1
ATOM 715 N N . LYS A 1 90 ? 1.220 -6.285 -24.517 1.00 86.19 90 LYS A N 1
ATOM 716 C CA . LYS A 1 90 ? -0.182 -6.412 -24.078 1.00 86.19 90 LYS A CA 1
ATOM 717 C C . LYS A 1 90 ? -0.310 -7.018 -22.682 1.00 86.19 90 LYS A C 1
ATOM 719 O O . LYS A 1 90 ? -1.206 -6.630 -21.940 1.00 86.19 90 LYS A O 1
ATOM 724 N N . ALA A 1 91 ? 0.579 -7.944 -22.333 1.00 84.06 91 ALA A N 1
ATOM 725 C CA . ALA A 1 91 ? 0.641 -8.561 -21.011 1.00 84.06 91 ALA A CA 1
ATOM 726 C C . ALA A 1 91 ? 1.188 -7.612 -19.925 1.00 84.06 91 ALA A C 1
ATOM 728 O O . ALA A 1 91 ? 1.059 -7.901 -18.738 1.00 84.06 91 ALA A O 1
ATOM 729 N N . GLY A 1 92 ? 1.775 -6.472 -20.313 1.00 79.31 92 GLY A N 1
ATOM 730 C CA . GLY A 1 92 ? 2.381 -5.505 -19.393 1.00 79.31 92 GLY A CA 1
ATOM 731 C C . GLY A 1 92 ? 3.799 -5.870 -18.941 1.00 79.31 92 GLY A C 1
ATOM 732 O O . GLY A 1 92 ? 4.348 -5.193 -18.072 1.00 79.31 92 GLY A O 1
ATOM 733 N N . GLU A 1 93 ? 4.398 -6.904 -19.537 1.00 82.88 93 GLU A N 1
ATOM 734 C CA . GLU A 1 93 ? 5.791 -7.311 -19.307 1.00 82.88 93 GLU A CA 1
ATOM 735 C C . GLU A 1 93 ? 6.783 -6.336 -19.956 1.00 82.88 93 GLU A C 1
ATOM 737 O O . GLU A 1 93 ? 7.888 -6.133 -19.455 1.00 82.88 93 GLU A O 1
ATOM 742 N N . LEU A 1 94 ? 6.373 -5.693 -21.053 1.00 84.56 94 LEU A N 1
ATOM 743 C CA . LEU A 1 94 ? 7.074 -4.573 -21.674 1.00 84.56 94 LEU A CA 1
ATOM 744 C C . LEU A 1 94 ? 6.294 -3.276 -21.464 1.00 84.56 94 LEU A C 1
ATOM 746 O O . LEU A 1 94 ? 5.064 -3.254 -21.475 1.00 84.56 94 LEU A O 1
ATOM 750 N N . ARG A 1 95 ? 7.017 -2.163 -21.330 1.00 85.06 95 ARG A N 1
ATOM 751 C CA . ARG A 1 95 ? 6.440 -0.811 -21.289 1.00 85.06 95 ARG A CA 1
ATOM 752 C C . ARG A 1 95 ? 6.415 -0.142 -22.656 1.00 85.06 95 ARG A C 1
ATOM 754 O O . ARG A 1 95 ? 5.531 0.668 -22.913 1.00 85.06 95 ARG A O 1
ATOM 761 N N . ALA A 1 96 ? 7.384 -0.462 -23.510 1.00 85.75 96 ALA A N 1
ATOM 762 C CA . ALA A 1 96 ? 7.493 0.092 -24.851 1.00 85.75 96 ALA A CA 1
ATOM 763 C C . ALA A 1 96 ? 8.278 -0.843 -25.779 1.00 85.75 96 ALA A C 1
ATOM 765 O O . ALA A 1 96 ? 9.136 -1.609 -25.333 1.00 85.75 96 ALA A O 1
ATOM 766 N N . ILE A 1 97 ?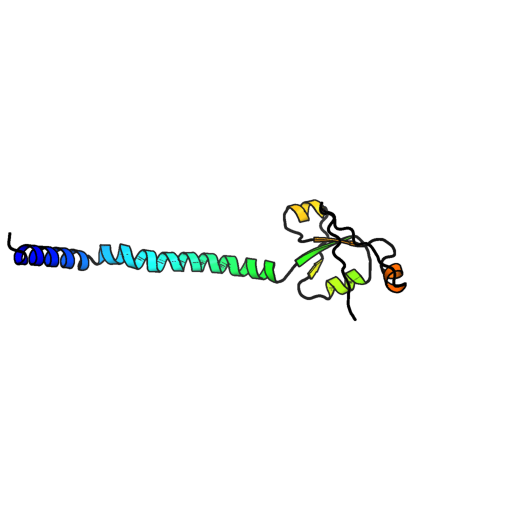 8.001 -0.723 -27.077 1.00 86.19 97 ILE A N 1
ATOM 767 C CA . ILE A 1 97 ? 8.803 -1.300 -28.156 1.00 86.19 97 ILE A CA 1
ATOM 768 C C . ILE A 1 97 ? 9.384 -0.128 -28.944 1.00 86.19 97 ILE A C 1
ATOM 770 O O . ILE A 1 97 ? 8.648 0.769 -29.359 1.00 86.19 97 ILE A O 1
ATOM 774 N N . VAL A 1 98 ? 10.703 -0.112 -29.104 1.00 85.31 98 VAL A N 1
ATOM 775 C CA . VAL A 1 98 ? 11.432 0.914 -29.848 1.00 85.31 98 VAL A CA 1
ATOM 776 C C . VAL A 1 98 ? 11.928 0.294 -31.146 1.00 85.31 98 VAL A C 1
ATOM 778 O O . VAL A 1 98 ? 12.882 -0.480 -31.142 1.00 85.31 98 VAL A O 1
ATOM 781 N N . THR A 1 99 ? 11.286 0.647 -32.255 1.00 85.12 99 THR A N 1
ATOM 782 C CA . THR A 1 99 ? 11.712 0.230 -33.594 1.00 85.12 99 THR A CA 1
ATOM 783 C C . THR A 1 99 ? 12.632 1.294 -34.185 1.00 85.12 99 THR A C 1
ATOM 785 O O . THR A 1 99 ? 12.240 2.452 -34.345 1.00 85.12 99 THR A O 1
ATOM 788 N N . ILE A 1 100 ? 13.870 0.909 -34.486 1.00 83.12 100 ILE A N 1
ATOM 789 C CA . ILE A 1 100 ? 14.900 1.774 -35.056 1.00 83.12 100 ILE A CA 1
ATOM 790 C C . ILE A 1 100 ? 14.997 1.472 -36.556 1.00 83.12 100 ILE A C 1
ATOM 792 O O . ILE A 1 100 ? 15.309 0.337 -36.918 1.00 83.12 100 ILE A O 1
ATOM 796 N N . PRO A 1 101 ? 14.736 2.456 -37.434 1.00 79.31 101 PRO A N 1
ATOM 797 C CA . PRO A 1 101 ? 14.815 2.252 -38.874 1.00 79.31 101 PRO A CA 1
ATOM 798 C C . PRO A 1 101 ? 16.262 2.062 -39.347 1.00 79.31 101 PRO A C 1
ATOM 800 O O . PRO A 1 101 ? 17.215 2.537 -38.722 1.00 79.31 101 PRO A O 1
ATOM 803 N N . ASP A 1 102 ? 16.426 1.417 -40.500 1.00 77.31 102 ASP A N 1
ATOM 804 C CA . ASP A 1 102 ? 17.734 1.252 -41.128 1.00 77.31 102 ASP A CA 1
ATOM 805 C C . ASP A 1 102 ? 18.386 2.610 -41.431 1.00 77.31 102 ASP A C 1
ATOM 807 O O . ASP A 1 102 ? 17.719 3.600 -41.735 1.00 77.31 102 ASP A O 1
ATOM 811 N N . HIS A 1 103 ? 19.717 2.667 -41.335 1.00 76.69 103 HIS A N 1
ATOM 812 C CA . HIS A 1 103 ? 20.517 3.883 -41.548 1.00 76.69 103 HIS A CA 1
ATOM 813 C C . HIS A 1 103 ? 20.212 5.061 -40.598 1.00 76.69 103 HIS A C 1
ATOM 815 O O . HIS A 1 103 ? 20.691 6.172 -40.840 1.00 76.69 103 HIS A O 1
ATOM 821 N N . PHE A 1 104 ? 19.508 4.835 -39.481 1.00 79.19 104 PHE A N 1
A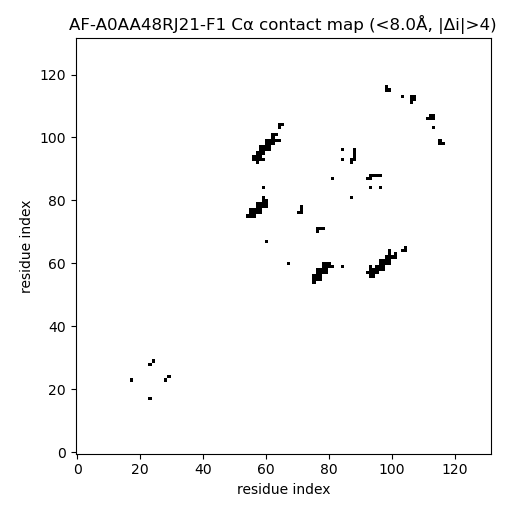TOM 822 C CA . PHE A 1 104 ? 19.189 5.860 -38.474 1.00 79.19 104 PHE A CA 1
ATOM 823 C C . PHE A 1 104 ? 20.406 6.701 -38.048 1.00 79.19 104 PHE A C 1
ATOM 825 O O . PHE A 1 104 ? 20.348 7.930 -38.049 1.00 79.19 104 PHE A O 1
ATOM 832 N N . ASP A 1 105 ? 21.545 6.055 -37.777 1.00 78.88 105 ASP A N 1
ATOM 833 C CA . ASP A 1 105 ? 22.783 6.732 -37.364 1.00 78.88 105 ASP A CA 1
ATOM 834 C C . ASP A 1 105 ? 23.350 7.668 -38.449 1.00 78.88 105 ASP A C 1
ATOM 836 O O . ASP A 1 105 ? 24.010 8.661 -38.139 1.00 78.88 105 ASP A O 1
ATOM 840 N N . GLN A 1 106 ? 23.119 7.357 -39.729 1.00 77.19 106 GLN A N 1
ATOM 841 C CA . GLN A 1 106 ? 23.575 8.175 -40.857 1.00 77.19 106 GLN A CA 1
ATOM 842 C C . GLN A 1 106 ? 22.687 9.412 -41.015 1.00 77.19 106 GLN A C 1
ATOM 844 O O . GLN A 1 106 ? 23.205 10.518 -41.170 1.00 77.19 106 GLN A O 1
ATOM 849 N N . VAL A 1 107 ? 21.368 9.236 -40.880 1.00 75.62 107 VAL A N 1
ATOM 850 C CA . VAL A 1 107 ? 20.392 10.334 -40.909 1.00 75.62 107 VAL A CA 1
ATOM 851 C C . VAL A 1 107 ? 20.656 11.313 -39.761 1.00 75.62 107 VAL A C 1
ATOM 853 O O . VAL A 1 107 ? 20.794 12.512 -40.012 1.00 75.62 107 VAL A O 1
ATOM 856 N N . LEU A 1 108 ? 20.869 10.809 -38.539 1.00 76.06 108 LEU A N 1
ATOM 857 C CA . LEU A 1 108 ? 21.214 11.628 -37.369 1.00 76.06 108 LEU A CA 1
ATOM 858 C C . LEU A 1 108 ? 22.491 12.454 -37.578 1.00 76.06 108 LEU A C 1
ATOM 860 O O . LEU A 1 108 ? 22.540 13.630 -37.224 1.00 76.06 108 LEU A O 1
ATOM 864 N N . ARG A 1 109 ? 23.532 11.856 -38.172 1.00 74.12 109 ARG A N 1
ATOM 865 C CA . ARG A 1 109 ? 24.809 12.539 -38.448 1.00 74.12 109 ARG A CA 1
ATOM 866 C C . ARG A 1 109 ? 24.695 13.618 -39.517 1.00 74.12 109 ARG A C 1
ATOM 868 O O . ARG A 1 109 ? 25.424 14.601 -39.455 1.00 74.12 109 ARG A O 1
ATOM 875 N N . SER A 1 110 ? 23.798 13.437 -40.481 1.00 74.12 110 SER A N 1
ATOM 876 C CA . SER A 1 110 ? 23.543 14.416 -41.542 1.00 74.12 110 SER A CA 1
ATOM 877 C C . SER A 1 110 ? 22.666 15.601 -41.105 1.00 74.12 110 SER A C 1
ATOM 879 O O . SER A 1 110 ? 22.360 16.459 -41.927 1.00 74.12 110 SER A O 1
ATOM 881 N N . GLY A 1 111 ? 22.258 15.664 -39.828 1.00 64.81 111 GLY A N 1
ATOM 882 C CA . GLY A 1 111 ? 21.308 16.666 -39.330 1.00 64.81 111 GLY A CA 1
ATOM 883 C C . GLY A 1 111 ? 19.876 16.444 -39.830 1.00 64.81 111 GLY A C 1
ATOM 884 O O . GLY A 1 111 ? 19.049 17.347 -39.739 1.00 64.81 111 GLY A O 1
ATOM 885 N N . GLY A 1 112 ? 19.591 15.262 -40.383 1.00 61.66 112 GLY A N 1
ATOM 886 C CA . GLY A 1 112 ? 18.278 14.896 -40.894 1.00 61.66 112 GLY A CA 1
ATOM 887 C C . GLY A 1 112 ? 17.313 14.505 -39.776 1.00 61.66 112 GLY A C 1
ATOM 888 O O . GLY A 1 112 ? 17.691 13.872 -38.788 1.00 61.66 112 GLY A O 1
ATOM 889 N N . GLU A 1 113 ? 16.043 14.859 -39.950 1.00 57.50 113 GLU A N 1
ATOM 890 C CA . GLU A 1 113 ? 14.955 14.400 -39.089 1.00 57.50 113 GLU A CA 1
ATOM 891 C C . GLU A 1 113 ? 14.607 12.947 -39.440 1.00 57.50 113 GLU A C 1
ATOM 893 O O . GLU A 1 113 ? 14.291 12.631 -40.587 1.00 57.50 113 GLU A O 1
ATOM 898 N N . SER A 1 114 ? 14.637 12.049 -38.455 1.00 52.88 114 SER A N 1
ATOM 899 C CA . SER A 1 114 ? 14.085 10.699 -38.591 1.00 52.88 114 SER A CA 1
ATOM 900 C C . SER A 1 114 ? 12.747 10.629 -37.855 1.00 52.88 114 SER A C 1
ATOM 902 O O . SER A 1 114 ? 12.625 11.020 -36.693 1.00 52.88 114 SER A O 1
ATOM 904 N N . SER A 1 115 ? 11.703 10.184 -38.556 1.00 52.75 115 SER A N 1
ATOM 905 C CA . SER A 1 115 ? 10.364 10.052 -37.981 1.00 52.75 115 SER A CA 1
ATOM 906 C C . SER A 1 115 ? 10.298 8.776 -37.143 1.00 52.75 115 SER A C 1
ATOM 908 O O . SER A 1 115 ? 10.250 7.673 -37.681 1.00 52.75 115 SER A O 1
ATOM 910 N N . CYS A 1 116 ? 10.308 8.918 -35.817 1.00 45.19 116 CYS A N 1
ATOM 911 C CA . CYS A 1 116 ? 9.990 7.813 -34.918 1.00 45.19 116 CYS A CA 1
ATOM 912 C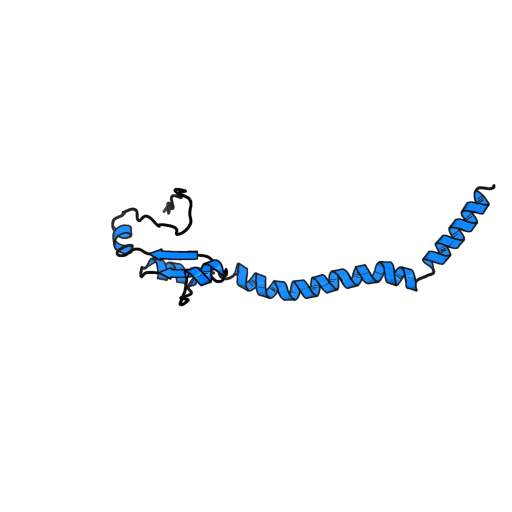 C . CYS A 1 116 ? 8.485 7.530 -35.012 1.00 45.19 116 CYS A C 1
ATOM 914 O O . CYS A 1 116 ? 7.672 8.297 -34.494 1.00 45.19 116 CYS A O 1
ATOM 916 N N . MET A 1 117 ? 8.104 6.449 -35.693 1.00 43.94 117 MET A N 1
ATOM 917 C CA . MET A 1 117 ? 6.705 6.047 -35.811 1.00 43.94 117 MET A CA 1
ATOM 918 C C . MET A 1 117 ? 6.325 5.190 -34.599 1.00 43.94 117 MET A C 1
ATOM 920 O O . MET A 1 117 ? 6.773 4.056 -34.460 1.00 43.94 117 MET A O 1
ATOM 924 N N . SER A 1 118 ? 5.533 5.750 -33.684 1.00 41.81 118 SER A N 1
ATOM 925 C CA . SER A 1 118 ? 5.005 5.007 -32.536 1.00 41.81 118 SER A CA 1
ATOM 926 C C . SER A 1 118 ? 3.910 4.033 -32.991 1.00 41.81 118 SER A C 1
ATOM 928 O O . SER A 1 118 ? 2.983 4.460 -33.685 1.00 41.81 118 SER A O 1
ATOM 930 N N . PRO A 1 119 ? 3.934 2.753 -32.577 1.00 40.25 119 PRO A N 1
ATOM 931 C CA . PRO A 1 119 ? 2.869 1.806 -32.875 1.00 40.25 119 PRO A CA 1
ATOM 932 C C . PRO A 1 119 ? 1.714 1.965 -31.872 1.00 40.25 119 PRO A C 1
ATOM 934 O O . PRO A 1 119 ? 1.374 1.031 -31.159 1.00 40.25 119 PRO A O 1
ATOM 937 N N . THR A 1 120 ? 1.093 3.148 -31.808 1.00 37.09 120 THR A N 1
ATOM 938 C CA . THR A 1 120 ? -0.191 3.323 -31.112 1.00 37.09 120 THR A CA 1
ATOM 939 C C . THR A 1 120 ? -1.042 4.354 -31.847 1.00 37.09 120 THR A C 1
ATOM 941 O O . THR A 1 120 ? -0.637 5.491 -32.066 1.00 37.09 120 THR A O 1
ATOM 944 N N . THR A 1 121 ? -2.240 3.929 -32.233 1.00 39.81 121 THR A N 1
ATOM 945 C CA . THR A 1 121 ? -3.365 4.710 -32.763 1.00 39.81 121 THR A CA 1
ATOM 946 C C . THR A 1 121 ? -3.536 6.069 -32.073 1.00 39.81 121 THR A C 1
A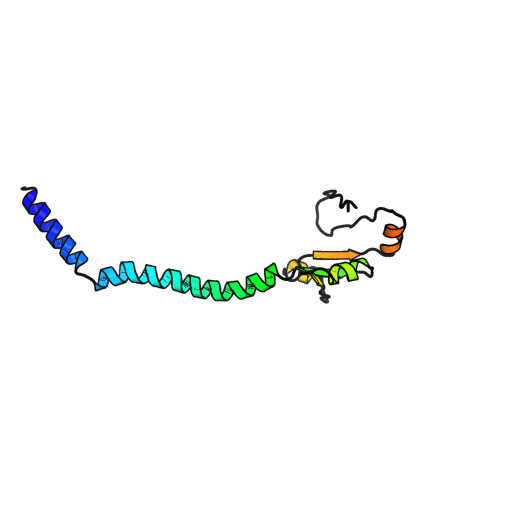TOM 948 O O . THR A 1 121 ? -4.110 6.111 -30.989 1.00 39.81 121 THR A O 1
ATOM 951 N N . THR A 1 122 ? -3.041 7.157 -32.681 1.00 33.91 122 THR A N 1
ATOM 952 C CA . THR A 1 122 ? -3.561 8.554 -32.708 1.00 33.91 122 THR A CA 1
ATOM 953 C C . THR A 1 122 ? -2.443 9.476 -33.240 1.00 33.91 122 THR A C 1
ATOM 955 O O . THR A 1 122 ? -1.326 9.413 -32.726 1.00 33.91 122 THR A O 1
ATOM 958 N N . PRO A 1 123 ? -2.679 10.349 -34.241 1.00 32.88 123 PRO A N 1
ATOM 959 C CA . PRO A 1 123 ? -1.641 11.206 -34.807 1.00 32.88 123 PRO A CA 1
ATOM 960 C C . PRO A 1 123 ? -1.404 12.425 -33.905 1.00 32.88 123 PRO A C 1
ATOM 962 O O . PRO A 1 123 ? -1.892 13.518 -34.179 1.00 32.88 123 PRO A O 1
ATOM 965 N N . THR A 1 124 ? -0.634 12.261 -32.831 1.00 37.12 124 THR A N 1
ATOM 966 C CA . THR A 1 124 ? -0.143 13.403 -32.049 1.00 37.12 124 THR A CA 1
ATOM 967 C C . THR A 1 124 ? 1.332 13.612 -32.349 1.00 37.12 124 THR A C 1
ATOM 969 O O . THR A 1 124 ? 2.196 12.857 -31.916 1.00 37.12 124 THR A O 1
ATOM 972 N N . LYS A 1 125 ? 1.607 14.665 -33.123 1.00 37.09 125 LYS A N 1
ATOM 973 C CA . LYS A 1 125 ? 2.935 15.176 -33.489 1.00 37.09 125 LYS A CA 1
ATOM 974 C C . LYS A 1 125 ? 3.691 15.641 -32.229 1.00 37.09 125 LYS A C 1
ATOM 976 O O . LYS A 1 125 ? 3.732 16.832 -31.927 1.00 37.09 125 LYS A O 1
ATOM 981 N N . SER A 1 126 ? 4.288 14.730 -31.465 1.00 46.06 126 SER A N 1
ATOM 982 C CA . SER A 1 126 ? 5.211 15.107 -30.390 1.00 46.06 126 SER A CA 1
ATOM 983 C C . SER A 1 126 ? 6.613 15.296 -30.969 1.00 46.06 126 SER A C 1
ATOM 985 O O . SER A 1 126 ? 7.298 14.335 -31.311 1.00 46.06 126 SER A O 1
ATOM 987 N N . ARG A 1 127 ? 7.023 16.561 -31.111 1.00 39.53 127 ARG A N 1
ATOM 988 C CA . ARG A 1 127 ? 8.391 16.963 -31.461 1.00 39.53 127 ARG A CA 1
ATOM 989 C C . ARG A 1 127 ? 9.343 16.581 -30.325 1.00 39.53 127 ARG A C 1
ATOM 991 O O . ARG A 1 127 ? 9.300 17.202 -29.268 1.00 39.53 127 ARG A O 1
ATOM 998 N N . CYS A 1 128 ? 10.227 15.614 -30.551 1.00 41.12 128 CYS A N 1
ATOM 999 C CA . CYS A 1 128 ? 11.406 15.419 -29.709 1.00 41.12 128 CYS A CA 1
ATOM 1000 C C . CYS A 1 128 ? 12.522 16.344 -30.205 1.00 41.12 128 CYS A C 1
ATOM 1002 O O . CYS A 1 128 ? 13.268 16.000 -31.113 1.00 41.12 128 CYS A O 1
ATOM 1004 N N . THR A 1 129 ? 12.625 17.537 -29.621 1.00 42.88 129 THR A N 1
ATOM 1005 C CA . THR A 1 129 ? 13.804 18.396 -29.774 1.00 42.88 129 THR A CA 1
ATOM 1006 C C . THR A 1 129 ? 14.770 18.116 -28.629 1.00 42.88 129 THR A C 1
ATOM 1008 O O . THR A 1 129 ? 14.457 18.418 -27.478 1.00 42.88 129 THR A O 1
ATOM 1011 N N . GLN A 1 130 ? 15.944 17.568 -28.936 1.00 42.56 130 GLN A N 1
ATOM 1012 C CA . GLN A 1 130 ? 17.079 17.568 -28.018 1.00 42.56 130 GLN A CA 1
ATOM 1013 C C . GLN A 1 130 ? 17.783 18.920 -28.165 1.00 42.56 130 GLN A C 1
ATOM 1015 O O . GLN A 1 130 ? 18.364 19.217 -29.207 1.00 42.56 130 GLN A O 1
ATOM 1020 N N . LYS A 1 131 ? 17.646 19.783 -27.156 1.00 33.69 131 LYS A N 1
ATOM 1021 C CA . LYS A 1 131 ? 18.354 21.063 -27.093 1.00 33.69 131 LYS A CA 1
ATOM 1022 C C . LYS A 1 131 ? 19.738 20.808 -26.489 1.00 33.69 131 LYS A C 1
ATOM 1024 O O . LYS A 1 131 ? 19.817 20.164 -25.444 1.00 33.69 131 LYS A O 1
ATOM 1029 N N . ALA A 1 132 ? 20.768 21.255 -27.206 1.00 36.25 132 ALA A N 1
ATOM 1030 C CA . ALA A 1 132 ? 22.168 21.262 -26.786 1.00 36.25 132 ALA A CA 1
ATOM 1031 C C . ALA A 1 132 ? 22.393 22.074 -25.502 1.00 36.25 132 ALA A C 1
ATOM 1033 O O . ALA A 1 132 ? 21.600 23.018 -25.258 1.00 36.25 132 ALA A O 1
#

pLDDT: mean 76.87, std 17.53, range [32.88, 96.31]

Sequence (132 aa):
MDKNVVWTIFAKEMLDLLRDRKTLIGTFLIPLVVIPFVFFLLSMSYSNVEKEARSYVPIAVEGTSKLVDHLRSQPGVRILSPDRPMEALKAGELRAIVTIPDHFDQVLRSGGESSCMSPTTTPTKSRCTQKA

Radius of gyration: 31.67 Å; Cα contacts (8 Å, |Δi|>4): 82; chains: 1; bounding box: 65×35×81 Å

Secondary structure (DSSP, 8-state):
--HHHHHHHHHHHHHHHHH-HHHHIIIIIHHHHHHHHHHHHHHHHHHHHHHHHHH-EEEEEES--HHHHHHHTSTTEEE---S-HHHHHHHTS-SEEEEPPTTHHHHHHTTPPP----SSSS----------